Protein AF-A0A514C080-F1 (afdb_monomer)

Solvent-accessible surface area (backbone atoms only — not comparable to full-atom values): 10276 Å² total; per-residue (Å²): 138,86,84,84,80,82,79,80,79,79,77,76,81,75,76,72,81,75,70,61,66,81,62,73,51,70,66,60,50,52,49,52,47,43,71,82,36,77,80,53,40,82,72,47,79,47,79,43,80,44,97,88,65,29,36,34,37,36,36,32,28,36,42,77,90,40,82,41,55,33,30,36,39,45,40,79,42,73,46,47,73,86,81,86,71,58,94,91,57,82,72,76,91,65,81,72,66,77,46,80,60,40,78,37,77,46,84,41,29,59,75,60,70,71,62,65,50,67,97,63,87,48,66,67,59,54,51,52,28,14,48,24,40,41,51,26,39,70,77,30,73,85,68,71,73,58,93,97,53,83,81,70,51,64,78,79,75,80,85,84,126

Structure (mmCIF, N/CA/C/O backbone):
data_AF-A0A514C080-F1
#
_entry.id   AF-A0A514C080-F1
#
loop_
_atom_site.group_PDB
_atom_site.id
_atom_site.type_symbol
_atom_site.label_atom_id
_atom_site.label_alt_id
_atom_site.label_comp_id
_atom_site.label_asym_id
_atom_site.label_entity_id
_atom_site.label_seq_id
_atom_site.pdbx_PDB_ins_code
_atom_site.Cartn_x
_atom_site.Cartn_y
_atom_site.Cartn_z
_atom_site.occupancy
_atom_site.B_iso_or_equiv
_atom_site.auth_seq_id
_atom_site.auth_comp_id
_atom_site.auth_asym_id
_atom_site.auth_atom_id
_atom_site.pdbx_PDB_model_num
ATOM 1 N N . MET A 1 1 ? 67.319 -9.183 -31.904 1.00 40.91 1 MET A N 1
ATOM 2 C CA . MET A 1 1 ? 66.294 -8.411 -32.638 1.00 40.91 1 MET A CA 1
ATOM 3 C C . MET A 1 1 ? 64.943 -9.011 -32.259 1.00 40.91 1 MET A C 1
ATOM 5 O O . MET A 1 1 ? 64.601 -10.065 -32.772 1.00 40.91 1 MET A O 1
ATOM 9 N N . LEU A 1 2 ? 64.287 -8.468 -31.226 1.00 37.84 2 LEU A N 1
ATOM 10 C CA . LEU A 1 2 ? 63.051 -9.023 -30.654 1.00 37.84 2 LEU A CA 1
ATOM 11 C C . LEU A 1 2 ? 61.833 -8.463 -31.404 1.00 37.84 2 LEU A C 1
ATOM 13 O O . LEU A 1 2 ? 61.708 -7.250 -31.550 1.00 37.84 2 LEU A O 1
ATOM 17 N N . ILE A 1 3 ? 60.956 -9.354 -31.863 1.00 45.09 3 ILE A N 1
ATOM 18 C CA . ILE A 1 3 ? 59.683 -9.044 -32.520 1.00 45.09 3 ILE A CA 1
ATOM 19 C C . ILE A 1 3 ? 58.658 -8.732 -31.419 1.00 45.09 3 ILE A C 1
ATOM 21 O O . ILE A 1 3 ? 58.304 -9.621 -30.647 1.00 45.09 3 ILE A O 1
ATOM 25 N N . LEU A 1 4 ? 58.191 -7.482 -31.323 1.00 45.25 4 LEU A N 1
ATOM 26 C CA . LEU A 1 4 ? 57.047 -7.129 -30.477 1.00 45.25 4 LEU A CA 1
ATOM 27 C C . LEU A 1 4 ? 55.749 -7.519 -31.200 1.00 45.25 4 LEU A C 1
ATOM 29 O O . LEU A 1 4 ? 55.337 -6.851 -32.146 1.00 45.25 4 LEU A O 1
ATOM 33 N N . LEU A 1 5 ? 55.099 -8.591 -30.740 1.00 49.28 5 LEU A N 1
ATOM 34 C CA . LEU A 1 5 ? 53.696 -8.864 -31.052 1.00 49.28 5 LEU A CA 1
ATOM 35 C C . LEU A 1 5 ? 52.810 -7.994 -30.153 1.00 49.28 5 LEU A C 1
ATOM 37 O O . LEU A 1 5 ? 52.661 -8.262 -28.961 1.00 49.28 5 LEU A O 1
ATOM 41 N N . SER A 1 6 ? 52.195 -6.965 -30.728 1.00 52.22 6 SER A N 1
ATOM 42 C CA . SER A 1 6 ? 51.093 -6.239 -30.098 1.00 52.22 6 SER A CA 1
ATOM 43 C C . SER A 1 6 ? 49.811 -7.062 -30.230 1.00 52.22 6 SER A C 1
ATOM 45 O O . SER A 1 6 ? 49.163 -7.058 -31.275 1.00 52.22 6 SER A O 1
ATOM 47 N N . ALA A 1 7 ? 49.444 -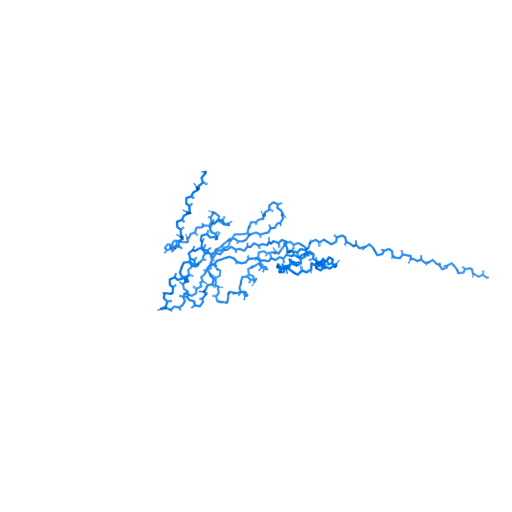7.787 -29.175 1.00 54.28 7 ALA A N 1
ATOM 48 C CA . ALA A 1 7 ? 48.125 -8.396 -29.068 1.00 54.28 7 ALA A CA 1
ATOM 49 C C . ALA A 1 7 ? 47.095 -7.298 -28.750 1.00 54.28 7 ALA A C 1
ATOM 51 O O . ALA A 1 7 ? 47.028 -6.809 -27.624 1.00 54.28 7 ALA A O 1
ATOM 52 N N . LEU A 1 8 ? 46.302 -6.893 -29.747 1.00 49.31 8 LEU A N 1
ATOM 53 C CA . LEU A 1 8 ? 45.073 -6.140 -29.507 1.00 49.31 8 LEU A CA 1
ATOM 54 C C . LEU A 1 8 ? 44.067 -7.070 -28.819 1.00 49.31 8 LEU A C 1
ATOM 56 O O . LEU A 1 8 ? 43.432 -7.903 -29.463 1.00 49.31 8 LEU A O 1
ATOM 60 N N . THR A 1 9 ? 43.899 -6.922 -27.510 1.00 52.75 9 THR A N 1
ATOM 61 C CA . THR A 1 9 ? 42.725 -7.445 -26.808 1.00 52.75 9 THR A CA 1
ATOM 62 C C . THR A 1 9 ? 41.511 -6.619 -27.214 1.00 52.75 9 THR A C 1
ATOM 64 O O . THR A 1 9 ? 41.296 -5.515 -26.714 1.00 52.75 9 THR A O 1
ATOM 67 N N . LEU A 1 10 ? 40.722 -7.158 -28.141 1.00 50.72 10 LEU A N 1
ATOM 68 C CA . LEU A 1 10 ? 39.380 -6.678 -28.436 1.00 50.72 10 LEU A CA 1
ATOM 69 C C . LEU A 1 10 ? 38.493 -7.039 -27.233 1.00 50.72 10 LEU A C 1
ATOM 71 O O . LEU A 1 10 ? 38.010 -8.163 -27.116 1.00 50.72 10 LEU A O 1
ATOM 75 N N . ALA A 1 11 ? 38.332 -6.109 -26.292 1.00 52.81 11 ALA A N 1
ATOM 76 C CA . ALA A 1 11 ? 37.330 -6.240 -25.245 1.00 52.81 11 ALA A CA 1
ATOM 77 C C . ALA A 1 11 ? 35.953 -6.084 -25.901 1.00 52.81 11 ALA A C 1
ATOM 79 O O . ALA A 1 11 ? 35.493 -4.973 -26.163 1.00 52.81 11 ALA A O 1
ATOM 80 N N . ALA A 1 12 ? 35.314 -7.207 -26.223 1.00 50.31 12 ALA A N 1
ATOM 81 C CA . ALA A 1 12 ? 33.900 -7.218 -26.542 1.00 50.31 12 ALA A CA 1
ATOM 82 C C . ALA A 1 12 ? 33.146 -6.752 -25.290 1.00 50.31 12 ALA A C 1
ATOM 84 O O . ALA A 1 12 ? 33.063 -7.477 -24.299 1.00 50.31 12 ALA A O 1
ATOM 85 N N . ALA A 1 13 ? 32.632 -5.523 -25.321 1.00 48.50 13 ALA A N 1
ATOM 86 C CA . ALA A 1 13 ? 31.627 -5.074 -24.375 1.00 48.50 13 ALA A CA 1
ATOM 87 C C . ALA A 1 13 ? 30.368 -5.917 -24.617 1.00 48.50 13 ALA A C 1
ATOM 89 O O . ALA A 1 13 ? 29.547 -5.604 -25.478 1.00 48.50 13 ALA A O 1
ATOM 90 N N . LEU A 1 14 ? 30.256 -7.029 -23.892 1.00 49.41 14 LEU A N 1
ATOM 91 C CA . LEU A 1 14 ? 28.985 -7.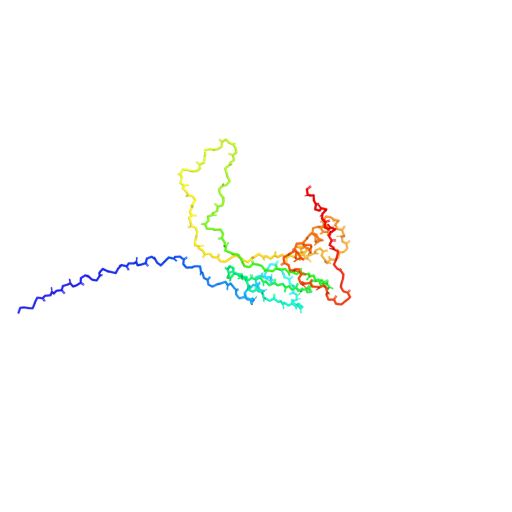704 -23.686 1.00 49.41 14 LEU A CA 1
ATOM 92 C C . LEU A 1 14 ? 28.068 -6.668 -23.034 1.00 49.41 14 LEU A C 1
ATOM 94 O O . LEU A 1 14 ? 28.244 -6.302 -21.875 1.00 49.41 14 LEU A O 1
ATOM 98 N N . THR A 1 15 ? 27.144 -6.127 -23.820 1.00 47.69 15 THR A N 1
ATOM 99 C CA . THR A 1 15 ? 25.985 -5.409 -23.303 1.00 47.69 15 THR A CA 1
ATOM 100 C C . THR A 1 15 ? 25.186 -6.457 -22.543 1.00 47.69 15 THR A C 1
ATOM 102 O O . THR A 1 15 ? 24.523 -7.296 -23.149 1.00 47.69 15 THR A O 1
ATOM 105 N N . ASP A 1 16 ? 25.372 -6.489 -21.225 1.00 49.12 16 ASP A N 1
ATOM 106 C CA . ASP A 1 16 ? 24.637 -7.363 -20.315 1.00 49.12 16 ASP A CA 1
ATOM 107 C C . ASP A 1 16 ? 23.138 -7.187 -20.617 1.00 49.12 16 ASP A C 1
ATOM 109 O O . ASP A 1 16 ? 22.690 -6.034 -20.688 1.00 49.12 16 ASP A O 1
ATOM 113 N N . PRO A 1 17 ? 22.369 -8.254 -20.913 1.00 55.19 17 PRO A N 1
ATOM 114 C CA . PRO A 1 17 ? 20.952 -8.142 -21.229 1.00 55.19 17 PRO A CA 1
ATOM 115 C C . PRO A 1 17 ? 20.184 -7.636 -20.008 1.00 55.19 17 PRO A C 1
ATOM 117 O O . PRO A 1 17 ? 19.659 -8.434 -19.246 1.00 55.19 17 PRO A O 1
ATOM 120 N N . GLU A 1 18 ? 20.152 -6.312 -19.839 1.00 67.81 18 GLU A N 1
ATOM 121 C CA . GLU A 1 18 ? 19.322 -5.493 -18.950 1.00 67.81 18 GLU A CA 1
ATOM 122 C C . GLU A 1 18 ? 18.588 -6.311 -17.872 1.00 67.81 18 GLU A C 1
ATOM 124 O O . GLU A 1 18 ? 17.368 -6.518 -17.912 1.00 67.81 18 GLU A O 1
ATOM 129 N N . VAL A 1 19 ? 19.370 -6.870 -16.944 1.00 75.38 19 VAL A N 1
ATOM 130 C CA . VAL A 1 19 ? 18.869 -7.768 -15.907 1.00 75.38 19 VAL A CA 1
ATOM 131 C C . VAL A 1 19 ? 18.060 -6.921 -14.934 1.00 75.38 19 VAL A C 1
ATOM 133 O O . VAL A 1 19 ? 18.572 -5.954 -14.372 1.00 75.38 19 VAL A O 1
ATOM 136 N N . LEU A 1 20 ? 16.783 -7.262 -14.742 1.00 79.06 20 LEU A N 1
ATOM 137 C CA . LEU A 1 20 ? 15.974 -6.615 -13.711 1.00 79.06 20 LEU A CA 1
ATOM 138 C C . LEU A 1 20 ? 16.644 -6.904 -12.360 1.00 79.06 20 LEU A C 1
ATOM 140 O O . LEU A 1 20 ? 16.892 -8.080 -12.072 1.00 79.06 20 LEU A O 1
ATOM 144 N N . PRO A 1 21 ? 16.947 -5.880 -11.539 1.00 82.62 21 PRO A N 1
ATOM 145 C CA . PRO A 1 21 ? 17.480 -6.109 -10.203 1.00 82.62 21 PRO A CA 1
ATOM 146 C C . PRO A 1 21 ? 16.554 -7.034 -9.399 1.00 82.62 21 PRO A C 1
ATOM 148 O O . PRO A 1 21 ? 15.381 -7.199 -9.750 1.00 82.62 21 PRO A O 1
ATOM 151 N N . PRO A 1 22 ? 17.034 -7.646 -8.306 1.00 87.19 22 PRO A N 1
ATOM 152 C CA . PRO A 1 22 ? 16.148 -8.390 -7.423 1.00 87.19 22 PRO A CA 1
ATOM 153 C C . PRO A 1 22 ? 14.978 -7.497 -6.957 1.00 87.19 22 PRO A C 1
ATOM 155 O O . PRO A 1 22 ? 15.173 -6.297 -6.751 1.00 87.19 22 PRO A O 1
ATOM 158 N N . PRO A 1 23 ? 13.762 -8.055 -6.805 1.00 87.69 23 PRO A N 1
ATOM 159 C CA . PRO A 1 23 ? 12.638 -7.318 -6.243 1.00 87.69 23 PRO A CA 1
ATOM 160 C C . PRO A 1 23 ? 12.975 -6.780 -4.856 1.00 87.69 23 PRO A C 1
ATOM 162 O O . PRO A 1 23 ? 13.650 -7.491 -4.100 1.00 87.69 23 PRO A O 1
ATOM 165 N N . PRO A 1 24 ? 12.463 -5.588 -4.498 1.00 91.69 24 PRO A N 1
ATOM 166 C CA . PRO A 1 24 ? 12.72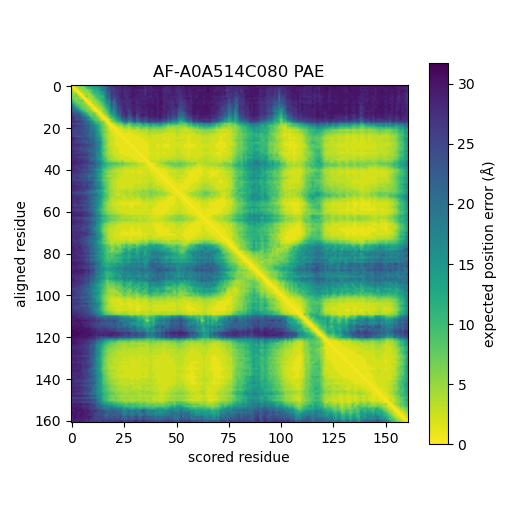2 -4.994 -3.200 1.00 91.69 24 PRO A CA 1
ATOM 167 C C . PRO A 1 24 ? 12.301 -5.951 -2.082 1.00 91.69 24 PRO A C 1
ATOM 169 O O . PRO A 1 24 ? 11.317 -6.702 -2.179 1.00 91.69 24 PRO A O 1
ATOM 172 N N . SER A 1 25 ? 13.101 -5.941 -1.026 1.00 93.31 25 SER A N 1
ATOM 173 C CA . SER A 1 25 ? 12.824 -6.612 0.234 1.00 93.31 25 SER A CA 1
ATOM 174 C C . SER A 1 25 ? 11.602 -6.000 0.922 1.00 93.31 25 SER A C 1
ATOM 176 O O . SER A 1 25 ? 11.209 -4.866 0.652 1.00 93.31 25 SER A O 1
ATOM 178 N N . GLU A 1 26 ? 11.008 -6.743 1.858 1.00 94.62 26 GLU A N 1
ATOM 179 C CA . GLU A 1 26 ? 9.933 -6.210 2.702 1.00 94.62 26 GLU A CA 1
ATOM 180 C C . GLU A 1 26 ? 10.371 -4.925 3.420 1.00 94.62 26 GLU A C 1
ATOM 182 O O . GLU A 1 26 ? 9.610 -3.962 3.464 1.00 94.62 26 GLU A O 1
ATOM 187 N N . THR A 1 27 ? 11.608 -4.873 3.924 1.00 95.50 27 THR A N 1
ATOM 188 C CA . THR A 1 27 ? 12.156 -3.695 4.606 1.00 95.50 27 THR A CA 1
ATOM 189 C C . THR A 1 27 ? 12.172 -2.463 3.702 1.00 95.50 27 THR A C 1
ATOM 191 O O . THR A 1 27 ? 11.631 -1.434 4.099 1.00 95.50 27 THR A O 1
ATOM 194 N N . GLU A 1 28 ? 12.695 -2.575 2.477 1.00 94.69 28 GLU A N 1
ATOM 195 C CA . GLU A 1 28 ? 12.729 -1.469 1.501 1.00 94.69 28 GLU A CA 1
ATOM 196 C C . GLU A 1 28 ? 11.314 -1.019 1.097 1.00 94.69 28 GLU A C 1
ATOM 198 O O . GLU A 1 28 ? 11.029 0.173 0.943 1.00 94.69 28 GLU A O 1
ATOM 203 N N . MET A 1 29 ? 10.381 -1.967 0.967 1.00 96.00 29 MET A N 1
ATOM 204 C CA . MET A 1 29 ? 8.980 -1.645 0.694 1.00 96.00 29 MET A CA 1
ATOM 205 C C . MET A 1 29 ? 8.340 -0.888 1.867 1.00 96.00 29 MET A C 1
ATOM 207 O O . MET A 1 29 ? 7.642 0.103 1.653 1.00 96.00 29 MET A O 1
ATOM 211 N N . LEU A 1 30 ? 8.591 -1.304 3.111 1.00 94.94 30 LEU A N 1
ATOM 212 C CA . LEU A 1 30 ? 8.075 -0.626 4.305 1.00 94.94 30 LEU A CA 1
ATOM 213 C C . LEU A 1 30 ? 8.723 0.746 4.533 1.00 94.94 30 LEU A C 1
ATOM 215 O O . LEU A 1 30 ? 8.079 1.636 5.085 1.00 94.94 30 LEU A O 1
ATOM 219 N N . GLU A 1 31 ? 9.971 0.947 4.117 1.00 93.25 31 GLU A N 1
ATOM 220 C CA . GLU A 1 31 ? 10.597 2.274 4.070 1.00 93.25 31 GLU A CA 1
ATOM 221 C C . GLU A 1 31 ? 9.906 3.179 3.051 1.00 93.25 31 GLU A C 1
ATOM 223 O O . GLU A 1 31 ? 9.589 4.323 3.379 1.00 93.25 31 GLU A O 1
ATOM 228 N N . THR A 1 32 ? 9.581 2.648 1.866 1.00 92.06 32 THR A N 1
ATOM 229 C CA . THR A 1 32 ? 8.795 3.382 0.861 1.00 92.06 32 THR A CA 1
ATOM 230 C C . THR A 1 32 ? 7.453 3.802 1.434 1.00 92.06 32 THR A C 1
ATOM 232 O O . THR A 1 32 ? 7.106 4.976 1.324 1.00 92.06 32 THR A O 1
ATOM 235 N N . LEU A 1 33 ? 6.752 2.872 2.108 1.00 91.56 33 LEU A N 1
ATOM 236 C CA . LEU A 1 33 ? 5.536 3.180 2.850 1.00 91.56 33 LEU A CA 1
ATOM 237 C C . LEU A 1 33 ? 5.819 4.364 3.763 1.00 91.56 33 LEU A C 1
ATOM 239 O O . LEU A 1 33 ? 5.380 5.440 3.409 1.00 91.56 33 LEU A O 1
ATOM 243 N N . ARG A 1 34 ? 6.632 4.224 4.820 1.00 89.81 34 ARG A N 1
ATOM 244 C CA . ARG A 1 34 ? 6.926 5.299 5.795 1.00 89.81 34 ARG A CA 1
ATOM 245 C C . ARG A 1 34 ? 7.274 6.652 5.159 1.00 89.81 34 ARG A C 1
ATOM 247 O O . ARG A 1 34 ? 6.899 7.678 5.710 1.00 89.81 34 ARG A O 1
ATOM 254 N N . SER A 1 35 ? 7.959 6.663 4.015 1.00 88.31 35 SER A N 1
ATOM 255 C CA . SER A 1 35 ? 8.323 7.898 3.309 1.00 88.31 35 SER A CA 1
ATOM 256 C C . SER A 1 35 ? 7.135 8.629 2.669 1.00 88.31 35 SER A C 1
ATOM 258 O O . SER A 1 35 ? 7.061 9.852 2.735 1.00 88.31 35 SER A O 1
ATOM 260 N N . GLU A 1 36 ? 6.172 7.906 2.091 1.00 86.69 36 GLU A N 1
ATOM 261 C CA . GLU A 1 36 ? 4.956 8.505 1.517 1.00 86.69 36 GLU A CA 1
ATOM 262 C C . GLU A 1 36 ? 3.958 8.931 2.604 1.00 86.69 36 GLU A C 1
ATOM 264 O O . GLU A 1 36 ? 2.982 9.645 2.358 1.00 86.69 36 GLU A O 1
ATOM 269 N N . ARG A 1 37 ? 4.182 8.416 3.807 1.00 83.19 37 ARG A N 1
ATOM 270 C CA . ARG A 1 37 ? 3.185 8.147 4.822 1.00 83.19 37 ARG A CA 1
ATOM 271 C C . ARG A 1 37 ? 3.766 8.472 6.196 1.00 83.19 37 ARG A C 1
ATOM 273 O O . ARG A 1 37 ? 4.012 7.597 7.032 1.00 83.19 37 ARG A O 1
ATOM 280 N N . ASP A 1 38 ? 4.006 9.759 6.400 1.00 80.25 38 ASP A N 1
ATOM 281 C CA . ASP A 1 38 ? 4.616 10.244 7.632 1.00 80.25 38 ASP A CA 1
ATOM 282 C C . ASP A 1 38 ? 3.730 9.939 8.855 1.00 80.25 38 ASP A C 1
ATOM 284 O O . ASP A 1 38 ? 2.501 10.021 8.800 1.00 80.25 38 ASP A O 1
ATOM 288 N N . GLY A 1 39 ? 4.358 9.530 9.956 1.00 79.25 39 GLY A N 1
ATOM 289 C CA . GLY A 1 39 ? 3.671 9.166 11.199 1.00 79.25 39 GLY A CA 1
ATOM 290 C C . GLY A 1 39 ? 2.989 7.790 11.232 1.00 79.25 39 GLY A C 1
ATOM 291 O O . GLY A 1 39 ? 2.395 7.452 12.257 1.00 79.25 39 GLY A O 1
ATOM 292 N N . ALA A 1 40 ? 3.079 6.964 10.180 1.00 85.62 40 ALA A N 1
ATOM 293 C CA . ALA A 1 40 ? 2.568 5.594 10.249 1.00 85.62 40 ALA A CA 1
ATOM 294 C C . ALA A 1 40 ? 3.403 4.690 11.152 1.00 85.62 40 ALA A C 1
ATOM 296 O O . ALA A 1 40 ? 4.602 4.481 10.941 1.00 85.62 40 ALA A O 1
ATOM 297 N N . ARG A 1 41 ? 2.724 4.034 12.091 1.00 91.75 41 ARG A N 1
ATOM 298 C CA . ARG A 1 41 ? 3.297 2.973 12.912 1.00 91.75 41 ARG A CA 1
ATOM 299 C C . ARG A 1 41 ? 2.782 1.625 12.431 1.00 91.75 41 ARG A C 1
ATOM 301 O O . ARG A 1 41 ? 1.611 1.308 12.590 1.00 91.75 41 ARG A O 1
ATOM 308 N N . ILE A 1 42 ? 3.663 0.811 11.860 1.00 94.38 42 ILE A N 1
ATOM 309 C CA . ILE A 1 42 ? 3.303 -0.540 11.412 1.00 94.38 42 ILE A CA 1
ATOM 310 C C . ILE A 1 42 ? 2.851 -1.380 12.614 1.00 94.38 42 ILE A C 1
ATOM 312 O O . ILE A 1 42 ? 3.548 -1.442 13.627 1.00 94.38 42 ILE A O 1
ATOM 316 N N . VAL A 1 43 ? 1.679 -2.005 12.495 1.00 95.38 43 VAL A N 1
ATOM 317 C CA . VAL A 1 43 ? 1.077 -2.871 13.519 1.00 95.38 43 VAL A CA 1
ATOM 318 C C . VAL A 1 43 ? 1.269 -4.339 13.150 1.00 95.38 43 VAL A C 1
ATOM 320 O O . VAL A 1 43 ? 1.672 -5.133 13.996 1.00 95.38 43 VAL A O 1
ATOM 323 N N . SER A 1 44 ? 1.026 -4.700 11.889 1.00 96.44 44 SER A N 1
ATOM 324 C CA . SER A 1 44 ? 1.212 -6.062 11.385 1.00 96.44 44 SER A CA 1
ATOM 325 C C . SER A 1 44 ? 1.630 -6.055 9.919 1.00 96.44 44 SER A C 1
ATOM 327 O O . SER A 1 44 ? 1.162 -5.210 9.153 1.00 96.44 44 SER A O 1
ATOM 329 N N . THR A 1 45 ? 2.464 -7.015 9.518 1.00 97.19 45 THR A N 1
ATOM 330 C CA . THR A 1 45 ? 2.853 -7.242 8.119 1.00 97.19 45 THR A CA 1
ATOM 331 C C . THR A 1 45 ? 2.904 -8.722 7.781 1.00 97.19 45 THR A C 1
ATOM 333 O O . THR A 1 45 ? 3.182 -9.567 8.628 1.00 97.19 45 THR A O 1
ATOM 336 N N . GLU A 1 46 ? 2.651 -9.017 6.513 1.00 96.88 46 GLU A N 1
ATOM 337 C CA . GLU A 1 46 ? 2.896 -10.306 5.889 1.00 96.88 46 GLU A CA 1
ATOM 338 C C . GLU A 1 46 ? 3.411 -10.066 4.466 1.00 96.88 46 GLU A C 1
ATOM 340 O O . GLU A 1 46 ? 2.715 -9.482 3.627 1.00 96.88 46 GLU A O 1
ATOM 345 N N . ALA A 1 47 ? 4.639 -10.509 4.192 1.00 96.31 47 ALA A N 1
ATOM 346 C CA . ALA A 1 47 ? 5.215 -10.491 2.856 1.00 96.31 47 ALA A CA 1
ATOM 347 C C . ALA A 1 47 ? 4.899 -11.790 2.104 1.00 96.31 47 ALA A C 1
ATOM 349 O O . ALA A 1 47 ? 5.119 -12.898 2.588 1.00 96.31 47 ALA A O 1
ATOM 350 N N . ILE A 1 48 ? 4.428 -11.642 0.871 1.00 94.62 48 ILE A N 1
ATOM 351 C CA . ILE A 1 48 ? 4.025 -12.723 -0.019 1.00 94.62 48 ILE A CA 1
ATOM 352 C C . ILE A 1 48 ? 4.827 -12.583 -1.311 1.00 94.62 48 ILE A C 1
ATOM 354 O O . ILE A 1 48 ? 4.763 -11.554 -1.990 1.00 94.62 48 ILE A O 1
ATOM 358 N N . ARG A 1 49 ? 5.567 -13.632 -1.676 1.00 91.19 49 ARG A N 1
ATOM 359 C CA . ARG A 1 49 ? 6.220 -13.726 -2.987 1.00 91.19 49 ARG A CA 1
ATOM 360 C C . ARG A 1 49 ? 5.220 -14.217 -4.025 1.00 91.19 49 ARG A C 1
ATOM 362 O O . ARG A 1 49 ? 4.533 -15.213 -3.812 1.00 91.19 49 ARG A O 1
ATOM 369 N N . LEU A 1 50 ? 5.132 -13.500 -5.137 1.00 89.12 50 LEU A N 1
ATOM 370 C CA . LEU A 1 50 ? 4.228 -13.808 -6.235 1.00 89.12 50 LEU A CA 1
ATOM 371 C C . LEU A 1 50 ? 4.929 -14.676 -7.298 1.00 89.12 50 LEU A C 1
ATOM 373 O O . LEU A 1 50 ? 6.156 -14.639 -7.409 1.00 89.12 50 LEU A O 1
ATOM 377 N N . PRO A 1 51 ? 4.180 -15.444 -8.116 1.00 86.56 51 PRO A N 1
ATOM 378 C CA . PRO A 1 51 ? 4.764 -16.327 -9.134 1.00 86.56 51 PRO A CA 1
ATOM 379 C C . PRO A 1 51 ? 5.630 -15.619 -10.185 1.00 86.56 51 PRO A C 1
ATOM 381 O O . PRO A 1 51 ? 6.524 -16.229 -10.759 1.00 86.56 51 PRO A O 1
ATOM 384 N N . ASN A 1 52 ? 5.388 -14.328 -10.427 1.00 81.44 52 ASN A N 1
ATOM 385 C CA . ASN A 1 52 ? 6.187 -13.488 -11.326 1.00 81.44 52 ASN A CA 1
ATOM 386 C C . ASN A 1 52 ? 7.498 -12.984 -10.683 1.00 81.44 52 ASN A C 1
ATOM 388 O O . ASN A 1 52 ? 8.161 -12.113 -11.240 1.00 81.44 52 ASN A O 1
ATOM 392 N N . GLY A 1 53 ? 7.847 -13.486 -9.496 1.00 82.62 53 GLY A N 1
ATOM 393 C CA . GLY A 1 53 ? 9.018 -13.081 -8.727 1.00 82.62 53 GLY A CA 1
ATOM 394 C C . GLY A 1 53 ? 8.816 -11.817 -7.894 1.00 82.62 53 GLY A C 1
ATOM 395 O O . GLY A 1 53 ? 9.666 -11.519 -7.058 1.00 82.62 53 GLY A O 1
ATOM 396 N N . SER A 1 54 ? 7.712 -11.085 -8.062 1.00 86.50 54 SER A N 1
ATOM 397 C CA . SER A 1 54 ? 7.498 -9.844 -7.326 1.00 86.50 54 SER A CA 1
ATOM 398 C C . SER A 1 54 ? 7.086 -10.072 -5.867 1.00 86.50 54 SER A C 1
ATOM 400 O O . SER A 1 54 ? 6.778 -11.190 -5.443 1.00 86.50 54 SER A O 1
ATOM 402 N N . THR A 1 55 ? 7.124 -9.004 -5.072 1.00 92.06 55 THR A N 1
ATOM 403 C CA . THR A 1 55 ? 6.756 -9.031 -3.652 1.00 92.06 55 THR A CA 1
ATOM 404 C C . THR A 1 55 ? 5.492 -8.215 -3.435 1.00 92.06 55 THR A C 1
ATOM 406 O O . THR A 1 55 ? 5.373 -7.090 -3.920 1.00 92.06 55 THR A O 1
ATOM 409 N N . LYS A 1 56 ? 4.567 -8.767 -2.656 1.00 95.75 56 LYS A N 1
ATOM 410 C CA . LYS A 1 56 ? 3.426 -8.055 -2.090 1.00 95.75 56 LYS A CA 1
ATOM 411 C C . LYS A 1 56 ? 3.562 -8.047 -0.572 1.00 95.75 56 LYS A C 1
ATOM 413 O O . LYS A 1 56 ? 3.843 -9.091 -0.001 1.00 95.75 56 LYS A O 1
ATOM 418 N N . VAL A 1 57 ? 3.329 -6.916 0.082 1.00 97.81 57 VAL A N 1
ATOM 419 C CA . VAL A 1 57 ? 3.260 -6.828 1.549 1.00 97.81 57 VAL A CA 1
ATOM 420 C C . VAL A 1 57 ? 1.855 -6.397 1.929 1.00 97.81 57 VAL A C 1
ATOM 422 O O . VAL A 1 57 ? 1.382 -5.363 1.470 1.00 97.81 57 VAL A O 1
ATOM 425 N N . CYS A 1 58 ? 1.179 -7.194 2.743 1.00 97.94 58 CYS A N 1
ATOM 426 C CA . CYS A 1 58 ? -0.143 -6.894 3.280 1.00 97.94 58 CYS A CA 1
ATOM 427 C C . CYS A 1 58 ? -0.003 -6.562 4.762 1.00 97.94 58 CYS A C 1
ATOM 429 O O . CYS A 1 58 ? 0.769 -7.216 5.459 1.00 97.94 58 CYS A O 1
ATOM 431 N N . GLY A 1 59 ? -0.738 -5.577 5.271 1.00 97.19 59 GLY A N 1
ATOM 432 C CA . GLY A 1 59 ? -0.575 -5.222 6.673 1.00 97.19 59 GLY A CA 1
ATOM 433 C C . GLY A 1 59 ? -1.570 -4.216 7.208 1.00 97.19 59 GLY A C 1
ATOM 434 O O . GLY A 1 59 ? -2.501 -3.791 6.524 1.00 97.19 59 GLY A O 1
ATOM 435 N N . THR A 1 60 ? -1.351 -3.850 8.464 1.00 96.50 60 THR A N 1
ATOM 436 C CA . THR A 1 60 ? -2.062 -2.761 9.128 1.00 96.50 60 THR A CA 1
ATOM 437 C C . THR A 1 60 ? -1.069 -1.783 9.732 1.00 96.50 60 THR A C 1
ATOM 439 O O . THR A 1 60 ? 0.010 -2.169 10.194 1.00 96.50 60 THR A O 1
ATOM 442 N N . ALA A 1 61 ? -1.423 -0.505 9.712 1.00 94.25 61 ALA A N 1
ATOM 443 C CA . ALA A 1 61 ? -0.657 0.557 10.339 1.00 94.25 61 ALA A CA 1
ATOM 444 C C . ALA A 1 61 ? -1.587 1.421 11.188 1.00 94.25 61 ALA A C 1
ATOM 446 O O . ALA A 1 61 ? -2.717 1.702 10.797 1.00 94.25 61 ALA A O 1
ATOM 447 N N . GLU A 1 62 ? -1.103 1.840 12.350 1.00 90.38 62 GLU A N 1
ATOM 448 C CA . GLU A 1 62 ? -1.732 2.893 13.127 1.00 90.38 62 GLU A CA 1
ATOM 449 C C . GLU A 1 62 ? -1.310 4.247 12.561 1.00 90.38 62 GLU A C 1
ATOM 451 O O . GLU A 1 62 ? -0.119 4.531 12.407 1.00 90.38 62 GLU A O 1
ATOM 456 N N . ILE A 1 63 ? -2.300 5.074 12.252 1.00 81.00 63 ILE A N 1
ATOM 457 C CA . ILE A 1 63 ? -2.142 6.412 11.702 1.00 81.00 63 ILE A CA 1
ATOM 458 C C . ILE A 1 63 ? -3.160 7.290 12.414 1.00 81.00 63 ILE A C 1
ATOM 460 O O . ILE A 1 63 ? -4.351 6.985 12.411 1.00 81.00 63 ILE A O 1
ATOM 464 N N . ALA A 1 64 ? -2.700 8.370 13.050 1.00 77.75 64 ALA A N 1
ATOM 465 C CA . ALA A 1 64 ? -3.583 9.299 13.759 1.00 77.75 64 ALA A CA 1
ATOM 466 C C . ALA A 1 64 ? -4.517 8.624 14.794 1.00 77.75 64 ALA A C 1
ATOM 468 O O . ALA A 1 64 ? -5.651 9.056 14.993 1.00 77.75 64 ALA A O 1
ATOM 469 N N . GLY A 1 65 ? -4.045 7.555 15.446 1.00 83.06 65 GLY A N 1
ATOM 470 C CA . GLY A 1 65 ? -4.821 6.787 16.427 1.00 83.06 65 GLY A CA 1
ATOM 471 C C . GLY A 1 65 ? -5.840 5.810 15.825 1.00 83.06 65 GLY A C 1
ATOM 472 O O . GLY A 1 65 ? -6.600 5.198 16.572 1.00 83.06 65 GLY A O 1
ATOM 473 N N . GLN A 1 66 ? -5.875 5.647 14.499 1.00 86.81 66 GLN A N 1
ATOM 474 C CA . GLN A 1 66 ? -6.721 4.671 13.811 1.00 86.81 66 GLN A CA 1
ATOM 475 C C . GLN A 1 66 ? -5.874 3.585 13.156 1.00 86.81 66 GLN A C 1
ATOM 477 O O . GLN A 1 66 ? -4.825 3.867 12.582 1.00 86.81 66 GLN A O 1
ATOM 482 N N . ILE A 1 67 ? -6.334 2.337 13.225 1.00 92.19 67 ILE A N 1
ATOM 483 C CA . ILE A 1 67 ? -5.677 1.207 12.564 1.00 92.19 67 ILE A CA 1
ATOM 484 C C . ILE A 1 67 ? -6.282 1.023 11.174 1.00 92.19 67 ILE A C 1
ATOM 486 O O . ILE A 1 67 ? -7.438 0.617 11.035 1.00 92.19 67 ILE A O 1
ATOM 490 N N . GLU A 1 68 ? -5.471 1.257 10.150 1.00 92.88 68 GLU A N 1
ATOM 491 C CA . GLU A 1 68 ? -5.873 1.181 8.749 1.00 92.88 68 GLU A CA 1
ATOM 492 C C . GLU A 1 68 ? -5.127 0.073 7.997 1.00 92.88 68 GLU A C 1
ATOM 494 O O . GLU A 1 68 ? -3.963 -0.220 8.302 1.00 92.88 68 GLU A O 1
ATOM 499 N N . PRO A 1 69 ? -5.771 -0.562 7.002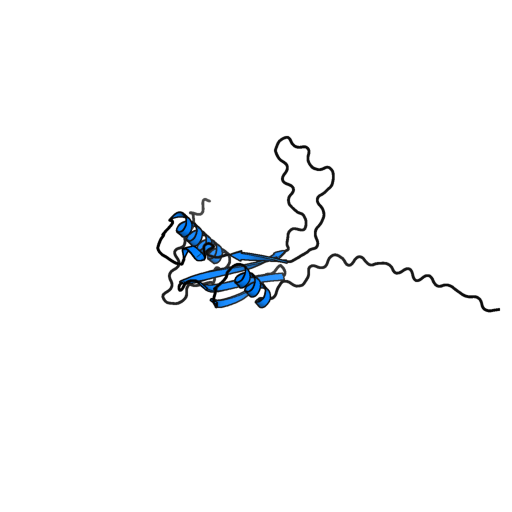 1.00 95.81 69 PRO A N 1
ATOM 500 C CA . PRO A 1 69 ? -5.128 -1.567 6.182 1.00 95.81 69 PRO A CA 1
ATOM 501 C C . PRO A 1 69 ? -4.248 -0.907 5.121 1.00 95.81 69 PRO A C 1
ATOM 503 O O . PRO A 1 69 ? -4.597 0.131 4.552 1.00 95.81 69 PRO A O 1
ATOM 506 N N . PHE A 1 70 ? -3.148 -1.567 4.778 1.00 95.75 70 PHE A N 1
ATOM 507 C CA . PHE A 1 70 ? -2.341 -1.207 3.621 1.00 95.75 70 PHE A CA 1
ATOM 508 C C . PHE A 1 70 ? -1.950 -2.439 2.802 1.00 95.75 70 PHE A C 1
ATOM 510 O O . PHE A 1 70 ? -1.909 -3.570 3.298 1.00 95.75 70 PHE A O 1
ATOM 517 N N . ALA A 1 71 ? -1.635 -2.197 1.534 1.00 96.94 71 ALA A N 1
ATOM 518 C CA . ALA A 1 71 ? -0.951 -3.148 0.676 1.00 96.94 71 ALA A CA 1
ATOM 519 C C . ALA A 1 71 ? 0.184 -2.446 -0.064 1.00 96.94 71 ALA A C 1
ATOM 521 O O . ALA A 1 71 ? 0.022 -1.331 -0.554 1.00 96.94 71 ALA A O 1
ATOM 522 N N . LEU A 1 72 ? 1.321 -3.116 -0.174 1.00 96.88 72 LEU A N 1
ATOM 523 C CA . LEU A 1 72 ? 2.454 -2.693 -0.981 1.00 96.88 72 LEU A CA 1
ATOM 524 C C . LEU A 1 72 ? 2.651 -3.725 -2.078 1.00 96.88 72 LEU A C 1
ATOM 526 O O . LEU A 1 72 ? 2.633 -4.924 -1.799 1.00 96.88 72 LEU A O 1
ATOM 530 N N . LEU A 1 73 ? 2.856 -3.279 -3.310 1.00 94.56 73 LEU A N 1
ATOM 531 C CA . LEU A 1 73 ? 3.110 -4.171 -4.434 1.00 94.56 73 LEU A CA 1
ATOM 532 C C . LEU A 1 73 ? 4.335 -3.693 -5.199 1.00 94.56 73 LEU A C 1
ATOM 534 O O . LEU A 1 73 ? 4.345 -2.580 -5.721 1.00 94.56 73 LEU A O 1
ATOM 538 N N . ALA A 1 74 ? 5.356 -4.542 -5.257 1.00 93.31 74 ALA A N 1
ATOM 539 C CA . ALA A 1 74 ? 6.477 -4.349 -6.152 1.00 93.31 74 ALA A CA 1
ATOM 540 C C . ALA A 1 74 ? 6.054 -4.808 -7.548 1.00 93.31 74 ALA A C 1
ATOM 542 O O . ALA A 1 74 ? 5.682 -5.966 -7.750 1.00 93.31 74 ALA A O 1
ATOM 543 N N . GLU A 1 75 ? 6.108 -3.902 -8.509 1.00 88.25 75 GLU A N 1
ATOM 544 C CA . GLU A 1 75 ? 5.840 -4.177 -9.914 1.00 88.25 75 GLU A CA 1
ATOM 545 C C . GLU A 1 75 ? 7.046 -3.762 -10.743 1.00 88.25 75 GLU A C 1
ATOM 547 O O . GLU A 1 75 ? 7.779 -2.837 -10.384 1.00 88.25 75 GLU A O 1
ATOM 552 N N . GLU A 1 76 ? 7.261 -4.448 -11.859 1.00 84.69 76 GLU A N 1
ATOM 553 C CA . GLU A 1 76 ? 8.219 -3.966 -12.840 1.00 84.69 76 GLU A CA 1
ATOM 554 C C . GLU A 1 76 ? 7.716 -2.630 -13.401 1.00 84.69 76 GLU A C 1
ATOM 556 O O . GLU A 1 76 ? 6.589 -2.522 -13.890 1.00 84.69 76 GLU A O 1
ATOM 561 N N . GLY A 1 77 ? 8.551 -1.600 -13.296 1.00 76.75 77 GLY A N 1
ATOM 562 C CA . GLY A 1 77 ? 8.259 -0.281 -13.826 1.00 76.75 77 GLY A CA 1
ATOM 563 C C . GLY A 1 77 ? 8.138 -0.299 -15.353 1.00 76.75 77 GLY A C 1
ATOM 564 O O . GLY A 1 77 ? 8.723 -1.151 -16.029 1.00 76.75 77 GLY A O 1
ATOM 565 N N . PRO A 1 78 ? 7.395 0.650 -15.941 1.00 73.12 78 PRO A N 1
ATOM 566 C CA . PRO A 1 78 ? 7.223 0.703 -17.383 1.00 73.12 78 PRO A CA 1
ATOM 567 C C . PRO A 1 78 ? 8.571 0.928 -18.081 1.00 73.12 78 PRO A C 1
ATOM 569 O O . PRO A 1 78 ? 9.301 1.870 -17.767 1.00 73.12 78 PRO A O 1
ATOM 572 N N . ARG A 1 79 ? 8.873 0.096 -19.086 1.00 71.12 79 ARG A N 1
ATOM 573 C CA . ARG A 1 79 ? 10.095 0.213 -19.907 1.00 71.12 79 ARG A CA 1
ATOM 574 C C . ARG A 1 79 ? 10.067 1.387 -20.887 1.00 71.12 79 ARG A C 1
ATOM 576 O O . ARG A 1 79 ? 11.077 1.696 -21.503 1.00 71.12 79 ARG A O 1
ATOM 583 N N . SER A 1 80 ? 8.928 2.056 -21.033 1.00 71.38 80 SER A N 1
ATOM 584 C CA . SER A 1 80 ? 8.769 3.266 -21.840 1.00 71.38 80 SER A CA 1
ATOM 585 C C . SER A 1 80 ? 7.726 4.171 -21.200 1.00 71.38 80 SER A C 1
ATOM 587 O O . SER A 1 80 ? 6.710 3.686 -20.699 1.00 71.38 80 SER A O 1
ATOM 589 N N . ARG A 1 81 ? 7.926 5.489 -21.253 1.00 70.62 81 ARG A N 1
ATOM 590 C CA . ARG A 1 81 ? 6.872 6.426 -20.843 1.00 70.62 81 ARG A CA 1
ATOM 591 C C . ARG A 1 81 ? 5.717 6.360 -21.850 1.00 70.62 81 ARG A C 1
ATOM 593 O O . ARG A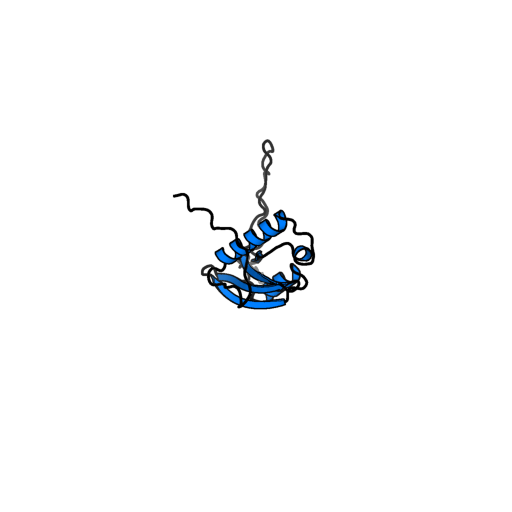 1 81 ? 5.995 6.379 -23.051 1.00 70.62 81 ARG A O 1
ATOM 600 N N . PRO A 1 82 ? 4.450 6.294 -21.401 1.00 68.69 82 PRO A N 1
ATOM 601 C CA . PRO A 1 82 ? 3.324 6.396 -22.315 1.00 68.69 82 PRO A CA 1
ATOM 602 C C . PRO A 1 82 ? 3.387 7.748 -23.028 1.00 68.69 82 PRO A C 1
ATOM 604 O O . PRO A 1 82 ? 3.500 8.796 -22.390 1.00 68.69 82 PRO A O 1
ATOM 607 N N . VAL A 1 83 ? 3.345 7.712 -24.357 1.00 71.94 83 VAL A N 1
ATOM 608 C CA . VAL A 1 83 ? 3.208 8.909 -25.183 1.00 71.94 83 VAL A CA 1
ATOM 609 C C . VAL A 1 83 ? 1.718 9.120 -25.391 1.00 71.94 83 VAL A C 1
ATOM 611 O O . VAL A 1 83 ? 1.066 8.337 -26.078 1.00 71.94 83 VAL A O 1
ATOM 614 N N . ILE A 1 84 ? 1.173 10.153 -24.755 1.00 75.62 84 ILE A N 1
ATOM 615 C CA . ILE A 1 84 ? -0.197 10.595 -25.004 1.00 75.62 84 ILE A CA 1
ATOM 616 C C . ILE A 1 84 ? -0.117 11.624 -26.127 1.00 75.62 84 ILE A C 1
ATOM 618 O O . ILE A 1 84 ? 0.490 12.677 -25.951 1.00 75.62 84 ILE A O 1
ATOM 622 N N . THR A 1 85 ? -0.692 11.302 -27.281 1.00 76.94 85 THR A N 1
ATOM 623 C CA . THR A 1 85 ? -0.825 12.233 -28.408 1.00 76.94 85 THR A CA 1
ATOM 624 C C . THR A 1 85 ? -2.244 12.784 -28.405 1.00 76.94 85 THR A C 1
ATOM 626 O O . THR A 1 85 ? -3.201 12.006 -28.342 1.00 76.94 85 THR A O 1
ATOM 629 N N . MET A 1 86 ? -2.398 14.109 -28.438 1.00 80.88 86 MET A N 1
ATOM 630 C CA . MET A 1 86 ? -3.728 14.71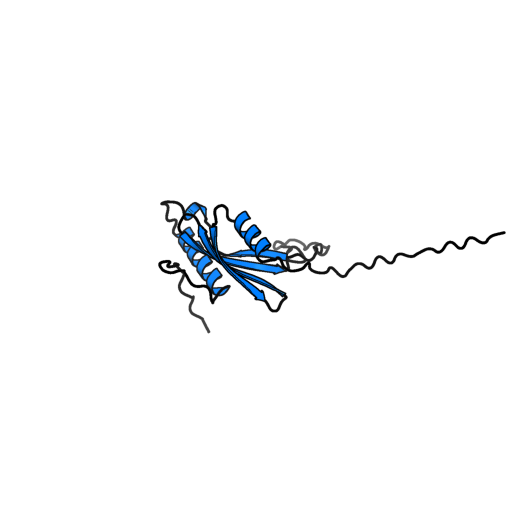5 -28.499 1.00 80.88 86 MET A CA 1
ATOM 631 C C . MET A 1 86 ? -4.351 14.479 -29.879 1.00 80.88 86 MET A C 1
ATOM 633 O O . MET A 1 86 ? -3.655 14.366 -30.890 1.00 80.88 86 MET A O 1
ATOM 637 N N . ALA A 1 87 ? -5.682 14.402 -29.939 1.00 80.44 87 ALA A N 1
ATOM 638 C CA . ALA A 1 87 ? -6.386 14.236 -31.206 1.00 80.44 87 ALA A CA 1
ATOM 639 C C . ALA A 1 87 ? -6.047 15.393 -32.167 1.00 80.44 87 ALA A C 1
ATOM 641 O O . ALA A 1 87 ? -6.273 16.557 -31.844 1.00 80.44 87 ALA A O 1
ATOM 642 N N . GLY A 1 88 ? -5.514 15.062 -33.347 1.00 79.38 88 GLY A N 1
ATOM 643 C CA . GLY A 1 88 ? -5.086 16.034 -34.360 1.00 79.38 88 GLY A CA 1
ATOM 644 C C . GLY A 1 88 ? -3.591 16.368 -34.345 1.00 79.38 88 GLY A C 1
ATOM 645 O O . GLY A 1 88 ? -3.126 17.046 -35.259 1.00 79.38 88 GLY A O 1
ATOM 646 N N . GLU A 1 89 ? -2.826 15.872 -33.371 1.00 83.12 89 GLU A N 1
ATOM 647 C CA . GLU A 1 89 ? -1.367 15.988 -33.376 1.00 83.12 89 GLU A CA 1
ATOM 648 C C . GLU A 1 89 ? -0.724 14.832 -34.146 1.00 83.12 89 GLU A C 1
ATOM 650 O O . GLU A 1 89 ? -1.134 13.672 -34.043 1.00 83.12 89 GLU A O 1
ATOM 655 N N . THR A 1 90 ? 0.320 15.145 -34.915 1.00 78.12 90 THR A N 1
ATOM 656 C CA . THR A 1 90 ? 1.152 14.123 -35.551 1.00 78.12 90 THR A CA 1
ATOM 657 C C . THR A 1 90 ? 1.918 13.369 -34.460 1.00 78.12 90 THR A C 1
ATOM 659 O O . THR A 1 90 ? 2.622 14.011 -33.675 1.00 78.12 90 THR A O 1
ATOM 662 N N . PRO A 1 91 ? 1.830 12.027 -34.399 1.00 78.50 91 PRO A N 1
ATOM 663 C CA . PRO A 1 91 ? 2.613 11.244 -33.454 1.00 78.50 91 PRO A CA 1
ATOM 664 C C . PRO A 1 91 ? 4.115 11.521 -33.611 1.00 78.50 91 PRO A C 1
ATOM 666 O O . PRO A 1 91 ? 4.576 11.778 -34.729 1.00 78.50 91 PRO A O 1
ATOM 669 N N . PRO A 1 92 ? 4.903 11.453 -32.524 1.00 77.00 92 PRO A N 1
ATOM 670 C CA . PRO A 1 92 ? 6.344 11.632 -32.618 1.00 77.00 92 PRO A CA 1
ATOM 671 C C . PRO A 1 92 ? 6.973 10.597 -33.560 1.00 77.00 92 PRO A C 1
ATOM 673 O O . PRO A 1 92 ? 6.642 9.414 -33.526 1.00 77.00 92 PRO A O 1
ATOM 676 N N . THR A 1 93 ? 7.906 11.056 -34.396 1.00 78.81 93 THR A N 1
ATOM 677 C CA . THR A 1 93 ? 8.562 10.240 -35.432 1.00 78.81 93 THR A CA 1
ATOM 678 C C . THR A 1 93 ? 9.587 9.257 -34.863 1.00 78.81 93 THR A C 1
ATOM 680 O O . THR A 1 93 ? 9.909 8.257 -35.500 1.00 78.81 93 THR A O 1
ATOM 683 N N . ALA A 1 94 ? 10.126 9.547 -33.677 1.00 78.50 94 ALA A N 1
ATOM 684 C CA . ALA A 1 94 ? 11.067 8.678 -32.982 1.00 78.50 94 ALA A CA 1
ATOM 685 C C . ALA A 1 94 ? 10.333 7.842 -31.920 1.00 78.50 94 ALA A C 1
ATOM 687 O O . ALA A 1 94 ? 9.478 8.386 -31.212 1.00 78.50 94 ALA A O 1
ATOM 688 N N . PRO A 1 95 ? 10.671 6.547 -31.767 1.00 76.19 95 PRO A N 1
ATOM 689 C CA . PRO A 1 95 ? 10.116 5.734 -30.695 1.00 76.19 95 PRO A CA 1
ATOM 690 C C . PRO A 1 95 ? 10.496 6.325 -29.327 1.00 76.19 95 PRO A C 1
ATOM 692 O O . PRO A 1 95 ? 11.577 6.910 -29.189 1.00 76.19 95 PRO A O 1
ATOM 695 N N . PRO A 1 96 ? 9.633 6.181 -28.303 1.00 78.25 96 PRO A N 1
ATOM 696 C CA . PRO A 1 96 ? 9.956 6.647 -26.965 1.00 78.25 96 PRO A CA 1
ATOM 697 C C . PRO A 1 96 ? 11.231 5.959 -26.455 1.00 78.25 96 PRO A C 1
ATOM 699 O O . PRO A 1 96 ? 11.453 4.780 -26.749 1.00 78.25 96 PRO A O 1
ATOM 702 N N . PRO A 1 97 ? 12.071 6.671 -25.683 1.00 77.06 97 PRO A N 1
ATOM 703 C CA . PRO A 1 97 ? 13.278 6.086 -25.121 1.00 77.06 97 PRO A CA 1
ATOM 704 C C . PRO A 1 97 ? 12.924 4.887 -24.235 1.00 77.06 97 PRO A C 1
ATOM 706 O O . PRO A 1 97 ? 12.002 4.960 -23.416 1.00 77.06 97 PRO A O 1
ATOM 709 N N . ILE A 1 98 ? 13.677 3.797 -24.401 1.00 78.25 98 ILE A N 1
ATOM 710 C CA . ILE A 1 98 ? 13.589 2.624 -23.531 1.00 78.25 98 ILE A CA 1
ATOM 711 C C . ILE A 1 98 ? 14.313 2.966 -22.227 1.00 78.25 98 ILE A C 1
ATOM 713 O O . ILE A 1 98 ? 15.487 3.336 -22.237 1.00 78.25 98 ILE A O 1
ATOM 717 N N . LEU A 1 99 ? 13.592 2.890 -21.113 1.00 74.94 99 LEU A N 1
ATOM 718 C CA . LEU A 1 99 ? 14.128 3.087 -19.773 1.00 74.94 99 LEU A CA 1
ATOM 719 C C . LEU A 1 99 ? 14.662 1.764 -19.212 1.00 74.94 99 LEU A C 1
ATOM 721 O O . LEU A 1 99 ? 14.066 0.720 -19.497 1.00 74.94 99 LEU A O 1
ATOM 725 N N . PRO A 1 100 ? 15.704 1.816 -18.357 1.00 75.50 100 PRO A N 1
ATOM 726 C CA . PRO A 1 100 ? 16.178 0.655 -17.623 1.00 75.50 100 PRO A CA 1
ATOM 727 C C . PRO A 1 100 ? 15.054 -0.054 -16.858 1.00 75.50 100 PRO A C 1
ATOM 729 O O . PRO A 1 100 ? 14.235 0.601 -16.198 1.00 75.50 100 PRO A O 1
ATOM 732 N N . ARG A 1 101 ? 15.045 -1.389 -16.891 1.00 80.62 101 ARG A N 1
ATOM 733 C CA . ARG A 1 101 ? 14.197 -2.220 -16.024 1.00 80.62 101 ARG A CA 1
ATOM 734 C C . ARG A 1 101 ? 14.450 -1.859 -14.558 1.00 80.62 1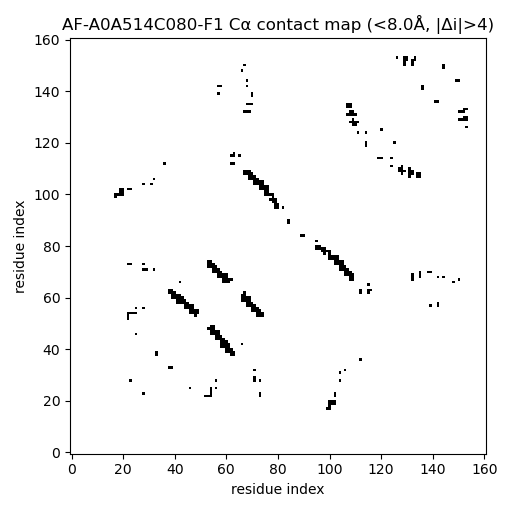01 ARG A C 1
ATOM 736 O O . ARG A 1 101 ? 15.584 -1.874 -14.087 1.00 80.62 101 ARG A O 1
ATOM 743 N N . HIS A 1 102 ? 13.387 -1.550 -13.828 1.00 83.75 102 HIS A N 1
ATOM 744 C CA . HIS A 1 102 ? 13.443 -1.200 -12.410 1.00 83.75 102 HIS A CA 1
ATOM 745 C C . HIS A 1 102 ? 12.180 -1.683 -11.702 1.00 83.75 102 HIS A C 1
ATOM 747 O O . HIS A 1 102 ? 11.166 -1.956 -12.342 1.00 83.75 102 HIS A O 1
ATOM 753 N N . TRP A 1 103 ? 12.235 -1.770 -10.377 1.00 88.44 103 TRP A N 1
ATOM 754 C CA . TRP A 1 103 ? 11.050 -2.004 -9.559 1.00 88.44 103 TRP A CA 1
ATOM 755 C C . TRP A 1 103 ? 10.411 -0.680 -9.168 1.00 88.44 103 TRP A C 1
ATOM 757 O O . TRP A 1 103 ? 11.096 0.269 -8.790 1.00 88.44 103 TRP A O 1
ATOM 767 N N . LYS A 1 104 ? 9.086 -0.640 -9.222 1.00 89.88 104 LYS A N 1
ATOM 768 C CA . LYS A 1 104 ? 8.261 0.400 -8.624 1.00 89.88 104 LYS A CA 1
ATOM 769 C C . LYS A 1 104 ? 7.465 -0.229 -7.488 1.00 89.88 104 LYS A C 1
ATOM 771 O O . LYS A 1 104 ? 6.829 -1.263 -7.678 1.00 89.88 104 LYS A O 1
ATOM 776 N N . VAL A 1 105 ? 7.482 0.397 -6.318 1.00 91.06 105 VAL A N 1
ATOM 777 C CA . VAL A 1 105 ? 6.600 0.019 -5.210 1.00 91.06 105 VAL A CA 1
ATOM 778 C C . VAL A 1 105 ? 5.352 0.888 -5.294 1.00 91.06 105 VAL A C 1
ATOM 780 O O . VAL A 1 105 ? 5.444 2.111 -5.290 1.00 91.06 105 VAL A O 1
ATOM 783 N N . ASN A 1 106 ? 4.184 0.263 -5.411 1.00 92.00 106 ASN A N 1
ATOM 784 C CA . ASN A 1 106 ? 2.903 0.951 -5.313 1.00 92.00 106 ASN A CA 1
ATOM 785 C C . ASN A 1 106 ? 2.358 0.795 -3.891 1.00 92.00 106 ASN A C 1
ATOM 787 O O . ASN A 1 106 ? 2.311 -0.322 -3.366 1.00 92.00 106 ASN A O 1
ATOM 791 N N . VAL A 1 107 ? 1.928 1.907 -3.295 1.00 92.25 107 VAL A N 1
ATOM 792 C CA . VAL A 1 107 ? 1.350 1.959 -1.950 1.00 92.25 107 VAL A CA 1
ATOM 793 C C . VAL A 1 107 ? -0.166 2.109 -2.044 1.00 92.25 107 VAL A C 1
ATOM 795 O O . VAL A 1 107 ? -0.680 3.075 -2.606 1.00 92.25 107 VAL A O 1
ATOM 798 N N . TYR A 1 108 ? -0.896 1.167 -1.453 1.00 92.44 108 TYR A N 1
ATOM 799 C CA . TYR A 1 108 ? -2.354 1.173 -1.375 1.00 92.44 108 TYR A CA 1
ATOM 800 C C . TYR A 1 108 ? -2.811 1.250 0.078 1.00 92.44 108 TYR A C 1
ATOM 802 O O . TYR A 1 108 ? -2.270 0.573 0.949 1.00 92.44 108 TYR A O 1
ATOM 810 N N . GLY A 1 109 ? -3.844 2.047 0.321 1.00 90.12 109 GLY A N 1
ATOM 811 C CA . GLY A 1 109 ? -4.437 2.274 1.635 1.00 90.12 109 GLY A CA 1
ATOM 812 C C . GLY A 1 109 ? -5.130 3.635 1.671 1.00 90.12 109 GLY A C 1
ATOM 813 O O . GLY A 1 109 ? -4.972 4.411 0.719 1.00 90.12 109 GLY A O 1
ATOM 814 N N . PRO A 1 110 ? -5.914 3.930 2.721 1.00 86.56 110 PRO A N 1
ATOM 815 C CA . PRO A 1 110 ? -6.502 5.252 2.935 1.00 86.56 110 PRO A CA 1
ATOM 816 C C . PRO A 1 110 ? -5.465 6.345 2.690 1.00 86.56 110 PRO A C 1
ATOM 818 O O . PRO A 1 110 ? -4.352 6.263 3.198 1.00 86.56 110 PRO A O 1
ATOM 821 N N . GLY A 1 111 ? -5.789 7.306 1.823 1.00 67.88 111 GLY A N 1
ATOM 822 C CA . GLY A 1 111 ? -4.802 8.212 1.231 1.00 67.88 111 GLY A CA 1
ATOM 823 C C . GLY A 1 111 ? -4.679 9.556 1.934 1.00 67.88 111 GLY A C 1
ATOM 824 O O . GLY A 1 111 ? -3.639 10.204 1.817 1.00 67.88 111 GLY A O 1
ATOM 825 N N . ASN A 1 112 ? -5.711 9.962 2.676 1.00 61.59 112 ASN A N 1
ATOM 826 C CA . ASN A 1 112 ? -5.804 11.299 3.244 1.00 61.59 112 ASN A CA 1
ATOM 827 C C . ASN A 1 112 ? -5.459 11.293 4.736 1.00 61.59 112 ASN A C 1
ATOM 829 O O . ASN A 1 112 ? -6.320 11.273 5.610 1.00 61.59 112 ASN A O 1
ATOM 833 N N . TRP A 1 113 ? -4.161 11.256 5.006 1.00 57.16 113 TRP A N 1
ATOM 834 C CA . TRP A 1 113 ? -3.589 10.945 6.319 1.00 57.16 113 TRP A CA 1
ATOM 835 C C . TRP A 1 113 ? -3.805 12.063 7.332 1.00 57.16 113 TRP A C 1
ATOM 837 O O . TRP A 1 113 ? -4.041 11.810 8.509 1.00 57.16 113 TRP A O 1
ATOM 847 N N . ASN A 1 114 ? -3.846 13.295 6.827 1.00 46.06 114 ASN A N 1
ATOM 848 C CA . ASN A 1 114 ? -4.172 14.488 7.597 1.00 46.06 114 ASN A CA 1
ATOM 849 C C . ASN A 1 114 ? -5.680 14.629 7.856 1.00 46.06 114 ASN A C 1
ATOM 851 O O . ASN A 1 114 ? -6.063 15.327 8.782 1.00 46.06 114 ASN A O 1
ATOM 855 N N . ALA A 1 115 ? -6.541 13.973 7.068 1.00 50.25 115 ALA A N 1
ATOM 856 C CA . ALA A 1 115 ? -7.996 14.038 7.238 1.00 50.25 115 ALA A CA 1
ATOM 857 C C . ALA A 1 115 ? -8.541 12.992 8.228 1.00 50.25 115 ALA A C 1
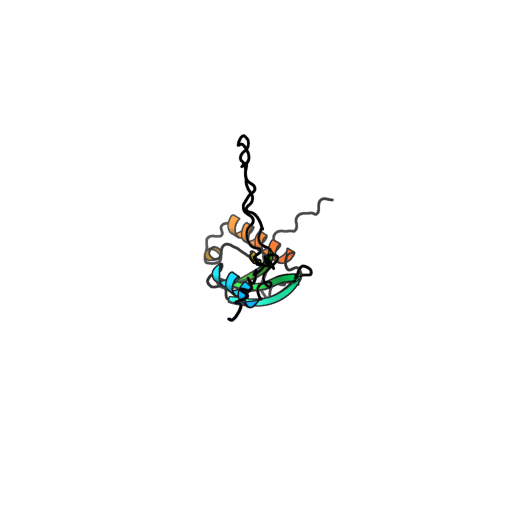ATOM 859 O O . ALA A 1 115 ? -9.689 13.090 8.649 1.00 50.25 115 ALA A O 1
ATOM 860 N N . ILE A 1 116 ? -7.715 12.016 8.628 1.00 52.06 116 ILE A N 1
ATOM 861 C CA . ILE A 1 116 ? -8.015 11.107 9.746 1.00 52.06 116 ILE A CA 1
ATOM 862 C C . ILE A 1 116 ? -7.907 11.870 11.085 1.00 52.06 116 ILE A C 1
ATOM 864 O O . ILE A 1 116 ? -8.595 11.545 12.054 1.00 52.06 116 ILE A O 1
ATOM 868 N N . GLN A 1 117 ? -7.103 12.943 11.131 1.00 44.56 117 GLN A N 1
ATOM 869 C CA . GLN A 1 117 ? -7.046 13.877 12.255 1.00 44.56 117 GLN A CA 1
ATOM 870 C C . GLN A 1 117 ? -8.099 14.984 12.115 1.00 44.56 117 GLN A C 1
ATOM 872 O O . GLN A 1 117 ? -7.897 15.971 11.420 1.00 44.56 117 GLN A O 1
ATOM 877 N N . GLY A 1 118 ? -9.188 14.871 12.874 1.00 45.62 118 GLY A N 1
ATOM 878 C CA . GLY A 1 118 ? -9.961 16.043 13.293 1.00 45.62 118 GLY A CA 1
ATOM 879 C C . GLY A 1 118 ? -11.066 16.519 12.341 1.00 45.62 118 GLY A C 1
ATOM 880 O O . GLY A 1 118 ? -10.845 17.230 11.369 1.00 45.62 118 GLY A O 1
ATOM 881 N N . THR A 1 119 ? -12.300 16.201 12.740 1.00 42.50 119 THR A N 1
ATOM 882 C CA . THR A 1 119 ? -13.479 17.097 12.778 1.00 42.50 119 THR A CA 1
ATOM 883 C C . THR A 1 119 ? -14.012 17.785 11.513 1.00 42.50 119 THR A C 1
ATOM 885 O O . THR A 1 119 ? -15.065 18.415 11.609 1.00 42.50 119 THR A O 1
ATOM 888 N N . GLN A 1 120 ? -13.450 17.591 10.321 1.00 47.56 120 GLN A N 1
ATOM 889 C CA . GLN A 1 120 ? -14.191 17.822 9.072 1.00 47.56 120 GLN A CA 1
ATOM 890 C C . GLN A 1 120 ? -14.346 16.514 8.307 1.00 47.56 120 GLN A C 1
ATOM 892 O O . GLN A 1 120 ? -13.521 16.151 7.474 1.00 47.56 120 GLN A O 1
ATOM 897 N N . SER A 1 121 ? -15.442 15.812 8.604 1.00 61.56 121 SER A N 1
ATOM 898 C CA . SER A 1 121 ? -15.941 14.693 7.803 1.00 61.56 121 SER A CA 1
ATOM 899 C C . SER A 1 121 ? -16.289 15.196 6.401 1.00 61.56 121 SER A C 1
ATOM 901 O O . SER A 1 121 ? -17.421 15.568 6.112 1.00 61.56 121 SER A O 1
ATOM 903 N N . ASN A 1 122 ? -15.295 15.287 5.520 1.00 74.00 122 ASN A N 1
ATOM 904 C CA . ASN A 1 122 ? -15.554 15.483 4.106 1.00 74.00 122 ASN A CA 1
ATOM 905 C C . ASN A 1 122 ? -16.076 14.140 3.568 1.00 74.00 122 ASN A C 1
ATOM 907 O O . ASN A 1 122 ? -15.289 13.191 3.501 1.00 74.00 122 ASN A O 1
ATOM 911 N N . PRO A 1 123 ? -17.361 14.028 3.179 1.00 79.50 123 PRO A N 1
ATOM 912 C CA . PRO A 1 123 ? -17.934 12.753 2.750 1.00 79.50 123 PRO A CA 1
ATOM 913 C C . PRO A 1 123 ? -17.176 12.139 1.571 1.00 79.50 123 PRO A C 1
ATOM 915 O O . PRO A 1 123 ? -17.043 10.924 1.488 1.00 79.50 123 PRO A O 1
ATOM 918 N N . HIS A 1 124 ? -16.604 12.982 0.707 1.00 81.31 124 HIS A N 1
ATOM 919 C CA . HIS A 1 124 ? -15.777 12.531 -0.404 1.00 81.31 124 HIS A CA 1
ATOM 920 C C . HIS A 1 124 ? -14.479 11.858 0.070 1.00 81.31 124 HIS A C 1
ATOM 922 O O . HIS A 1 124 ? -14.042 10.869 -0.509 1.00 81.31 124 HIS A O 1
ATOM 928 N N . VAL A 1 125 ? -13.863 12.355 1.147 1.00 79.94 125 VAL A N 1
ATOM 929 C CA . VAL A 1 125 ? -12.654 11.742 1.718 1.00 79.94 125 VAL A CA 1
ATOM 930 C C . VAL A 1 125 ? -12.978 10.397 2.358 1.00 79.94 125 VAL A C 1
ATOM 932 O O . VAL A 1 125 ? -12.234 9.440 2.156 1.00 79.94 125 VAL A O 1
ATOM 935 N N . GLU A 1 126 ? -14.095 10.305 3.079 1.00 80.81 126 GLU A N 1
ATOM 936 C CA . GLU A 1 126 ? -14.561 9.038 3.650 1.00 80.81 126 GLU A CA 1
ATOM 937 C C . GLU A 1 126 ? -14.872 8.002 2.566 1.00 80.81 126 GLU A C 1
ATOM 939 O O . GLU A 1 126 ? -14.459 6.849 2.682 1.00 80.81 126 GLU A O 1
ATOM 944 N N . GLU A 1 127 ? -15.520 8.411 1.474 1.00 83.56 127 GLU A N 1
ATOM 945 C CA . GLU A 1 127 ? -15.786 7.546 0.324 1.00 83.56 127 GLU A CA 1
ATOM 946 C C . GLU A 1 127 ? -14.485 7.054 -0.330 1.00 83.56 127 GLU A C 1
ATOM 948 O O . GLU A 1 127 ? -14.322 5.855 -0.566 1.00 83.56 127 GLU A O 1
ATOM 953 N N . MET A 1 128 ? -13.517 7.949 -0.550 1.00 84.56 128 MET A N 1
ATOM 954 C CA . MET A 1 128 ? -12.206 7.591 -1.100 1.00 84.56 128 MET A CA 1
ATOM 955 C C . MET A 1 128 ? -11.420 6.658 -0.170 1.00 84.56 128 MET A C 1
ATOM 957 O O . MET A 1 128 ? -10.786 5.711 -0.641 1.00 84.56 128 MET A O 1
ATOM 961 N N . ASN A 1 129 ? -11.477 6.878 1.145 1.00 87.19 129 ASN A N 1
ATOM 962 C CA . ASN A 1 129 ? -10.857 5.993 2.128 1.00 87.19 129 ASN A CA 1
ATOM 963 C C . ASN A 1 129 ? -11.543 4.624 2.143 1.00 87.19 129 ASN A C 1
ATOM 965 O O . ASN A 1 129 ? -10.860 3.602 2.118 1.00 87.19 129 ASN A O 1
ATOM 969 N N . ALA A 1 130 ? -12.875 4.576 2.114 1.00 88.31 130 ALA A N 1
ATOM 970 C CA . ALA A 1 130 ? -13.620 3.327 2.038 1.00 88.31 130 ALA A CA 1
ATOM 971 C C . ALA A 1 130 ? -13.272 2.554 0.755 1.00 88.31 130 ALA A C 1
ATOM 973 O O . ALA A 1 130 ? -12.974 1.357 0.814 1.00 88.31 130 ALA A O 1
ATOM 974 N N . PHE A 1 131 ? -13.223 3.235 -0.394 1.00 88.19 131 PHE A N 1
ATOM 975 C CA . PHE A 1 131 ? -12.763 2.658 -1.656 1.00 88.19 131 PHE A CA 1
ATOM 976 C C . PHE A 1 131 ? -11.337 2.105 -1.543 1.00 88.19 131 PHE A C 1
ATOM 978 O O . PHE A 1 131 ? -11.090 0.962 -1.933 1.00 88.19 131 PHE A O 1
ATOM 985 N N . ALA A 1 132 ? -10.411 2.864 -0.951 1.00 90.19 132 ALA A N 1
ATOM 986 C CA . ALA A 1 132 ? -9.033 2.428 -0.750 1.00 90.19 132 ALA A CA 1
ATOM 987 C C . ALA A 1 132 ? -8.935 1.185 0.153 1.00 90.19 132 ALA A C 1
ATOM 989 O O . ALA A 1 132 ? -8.213 0.246 -0.184 1.00 90.19 132 ALA A O 1
ATOM 990 N N . ARG A 1 133 ? -9.708 1.113 1.247 1.00 92.38 133 ARG A N 1
ATOM 991 C CA . ARG A 1 133 ? -9.810 -0.093 2.095 1.00 92.38 133 ARG A CA 1
ATOM 992 C C . ARG A 1 133 ? -10.345 -1.286 1.298 1.00 92.38 133 ARG A C 1
ATOM 994 O O . ARG A 1 133 ? -9.823 -2.396 1.416 1.00 92.38 133 ARG A O 1
ATOM 1001 N N . GLY A 1 134 ? -11.347 -1.062 0.447 1.00 91.44 134 GLY A N 1
ATOM 1002 C CA . GLY A 1 134 ? -11.869 -2.073 -0.477 1.00 91.44 134 GLY A CA 1
ATOM 1003 C C . GLY A 1 134 ? -10.812 -2.583 -1.457 1.00 91.44 134 GLY A C 1
ATOM 1004 O O . GLY A 1 134 ? -10.677 -3.793 -1.646 1.00 91.44 134 GLY A O 1
ATOM 1005 N N . LEU A 1 135 ? -10.009 -1.683 -2.027 1.00 91.75 135 LEU A N 1
ATOM 1006 C CA . LEU A 1 135 ? -8.898 -2.036 -2.908 1.00 91.75 135 LEU A CA 1
ATOM 1007 C C . LEU A 1 135 ? -7.837 -2.866 -2.174 1.00 91.75 135 LEU A C 1
ATOM 1009 O O . LEU A 1 135 ? -7.430 -3.912 -2.681 1.00 91.75 135 LEU A O 1
ATOM 1013 N N . VAL A 1 136 ? -7.453 -2.465 -0.958 1.00 94.56 136 VAL A N 1
ATOM 1014 C CA . VAL A 1 136 ? -6.519 -3.244 -0.134 1.00 94.56 136 VAL A CA 1
ATOM 1015 C C . VAL A 1 136 ? -7.066 -4.644 0.135 1.00 94.56 136 VAL A C 1
ATOM 1017 O O . VAL A 1 136 ? -6.324 -5.608 -0.013 1.00 94.56 136 VAL A O 1
ATOM 1020 N N . ARG A 1 137 ? -8.360 -4.809 0.437 1.00 93.19 137 ARG A N 1
ATOM 1021 C CA . ARG A 1 137 ? -8.955 -6.145 0.630 1.00 93.19 137 ARG A CA 1
ATOM 1022 C C . ARG A 1 137 ? -8.963 -7.005 -0.628 1.00 93.19 137 ARG A C 1
ATOM 1024 O O . ARG A 1 137 ? -8.795 -8.215 -0.517 1.00 93.19 137 ARG A O 1
ATOM 1031 N N . ARG A 1 138 ? -9.130 -6.415 -1.814 1.00 92.00 138 ARG A N 1
ATOM 1032 C CA . ARG A 1 138 ? -9.010 -7.158 -3.081 1.00 92.00 138 ARG A CA 1
ATOM 1033 C C . ARG A 1 138 ? -7.576 -7.625 -3.320 1.00 92.00 138 ARG A C 1
ATOM 1035 O O . ARG A 1 138 ? -7.361 -8.761 -3.728 1.00 92.00 138 ARG A O 1
ATOM 1042 N N . ILE A 1 139 ? -6.598 -6.770 -3.025 1.00 93.19 139 ILE A N 1
ATOM 1043 C CA . ILE A 1 139 ? -5.169 -7.091 -3.150 1.00 93.19 139 ILE A CA 1
ATOM 1044 C C . ILE A 1 139 ? -4.737 -8.115 -2.079 1.00 93.19 139 ILE A C 1
ATOM 1046 O O . ILE A 1 139 ? -3.943 -9.022 -2.350 1.00 93.19 139 ILE A O 1
ATOM 1050 N N . CYS A 1 140 ? -5.287 -8.003 -0.872 1.00 95.56 140 CYS A N 1
ATOM 1051 C CA . CYS A 1 140 ? -4.958 -8.779 0.320 1.00 95.56 140 CYS A CA 1
ATOM 1052 C C . CYS A 1 140 ? -6.215 -9.454 0.906 1.00 95.56 140 CYS A C 1
ATOM 1054 O O . CYS A 1 140 ? -6.689 -9.061 1.975 1.00 95.56 140 CYS A O 1
ATOM 1056 N N . PRO A 1 141 ? -6.758 -10.501 0.256 1.00 93.69 141 PRO A N 1
ATOM 1057 C CA . PRO A 1 141 ? -8.028 -11.115 0.659 1.00 93.69 141 PRO A CA 1
ATOM 1058 C C . PRO A 1 141 ? -7.968 -11.838 2.009 1.00 93.69 141 PRO A C 1
ATOM 1060 O O . PRO A 1 141 ? -9.006 -12.052 2.635 1.00 93.69 141 PRO A O 1
ATOM 1063 N N . ALA A 1 142 ? -6.772 -12.208 2.476 1.00 94.56 142 ALA A N 1
ATOM 1064 C CA . ALA A 1 142 ? -6.551 -12.813 3.789 1.00 94.56 142 ALA A CA 1
ATOM 1065 C C . ALA A 1 142 ? -6.447 -11.779 4.924 1.00 94.56 142 ALA A C 1
ATOM 1067 O O . ALA A 1 142 ? -6.625 -12.142 6.082 1.00 94.56 142 ALA A O 1
ATOM 1068 N N . LEU A 1 143 ? -6.229 -10.495 4.610 1.00 95.44 143 LEU A N 1
ATOM 1069 C CA . LEU A 1 143 ? -6.096 -9.450 5.620 1.00 95.44 143 LEU A CA 1
ATOM 1070 C C . LEU A 1 143 ? -7.416 -9.276 6.384 1.00 95.44 143 LEU A C 1
ATOM 1072 O O . LEU A 1 143 ? -8.508 -9.267 5.799 1.00 95.44 143 LEU A O 1
ATOM 1076 N N . ARG A 1 144 ? -7.317 -9.157 7.706 1.00 92.88 144 ARG A N 1
ATOM 1077 C CA . ARG A 1 144 ? -8.444 -8.951 8.620 1.00 92.88 144 ARG A CA 1
ATOM 1078 C C . ARG A 1 144 ? -8.184 -7.718 9.472 1.00 92.88 144 ARG A C 1
ATOM 1080 O O . ARG A 1 144 ? -7.031 -7.399 9.757 1.00 92.88 144 ARG A O 1
ATOM 1087 N N . ALA A 1 145 ? -9.260 -7.040 9.855 1.00 91.81 145 ALA A N 1
ATOM 1088 C CA . ALA A 1 145 ? -9.178 -5.987 10.852 1.00 91.81 145 ALA A CA 1
ATOM 1089 C C . ALA A 1 145 ? -8.810 -6.610 12.211 1.00 91.81 145 ALA A C 1
ATOM 1091 O O . ALA A 1 145 ? -9.325 -7.690 12.518 1.00 91.81 145 ALA A O 1
ATOM 1092 N N . PRO A 1 146 ? -7.926 -5.980 13.004 1.00 92.50 146 PRO A N 1
ATOM 1093 C CA . PRO A 1 146 ? -7.664 -6.414 14.373 1.00 92.50 146 PRO A CA 1
ATOM 1094 C C . PRO A 1 146 ? -8.909 -6.327 15.262 1.00 92.50 146 PRO A C 1
ATOM 1096 O O . PRO A 1 146 ? -9.874 -5.634 14.932 1.00 92.50 146 PRO A O 1
ATOM 1099 N N . ASP A 1 147 ? -8.873 -6.999 16.412 1.00 91.75 147 ASP A N 1
ATOM 1100 C CA . ASP A 1 147 ? -9.983 -6.997 17.367 1.00 91.75 147 ASP A CA 1
ATOM 1101 C C . ASP A 1 147 ? -10.394 -5.569 17.755 1.00 91.75 147 ASP A C 1
ATOM 1103 O O . ASP A 1 147 ? -9.564 -4.721 18.084 1.00 91.75 147 ASP A O 1
ATOM 1107 N N . GLY A 1 148 ? -11.700 -5.296 17.700 1.00 90.25 148 GLY A N 1
ATOM 1108 C CA . GLY A 1 148 ? -12.266 -3.978 18.001 1.00 90.25 148 GLY A CA 1
ATOM 1109 C C . GLY A 1 148 ? -12.139 -2.938 16.879 1.00 90.25 148 GLY A C 1
ATOM 1110 O O . GLY A 1 148 ? -12.684 -1.845 17.023 1.00 90.25 148 GLY A O 1
ATOM 1111 N N . VAL A 1 149 ? -11.488 -3.259 15.755 1.00 91.44 149 VAL A N 1
ATOM 1112 C CA . VAL A 1 149 ? -11.387 -2.379 14.581 1.00 91.44 149 VAL A CA 1
ATOM 1113 C C . VAL A 1 149 ? -12.428 -2.777 13.538 1.00 91.44 149 VAL A C 1
ATOM 1115 O O . VAL A 1 149 ? -12.530 -3.938 13.145 1.00 91.44 149 VAL A O 1
ATOM 1118 N N . VAL A 1 150 ? -13.183 -1.798 13.040 1.00 89.25 150 VAL A N 1
ATOM 1119 C CA . VAL A 1 150 ? -14.138 -1.994 11.944 1.00 89.25 150 VAL A CA 1
ATOM 1120 C C . VAL A 1 150 ? -13.806 -1.036 10.812 1.00 89.25 150 VAL A C 1
ATOM 1122 O O . VAL A 1 150 ? -13.808 0.179 10.985 1.00 89.25 150 VAL A O 1
ATOM 1125 N N . TRP A 1 151 ? -13.550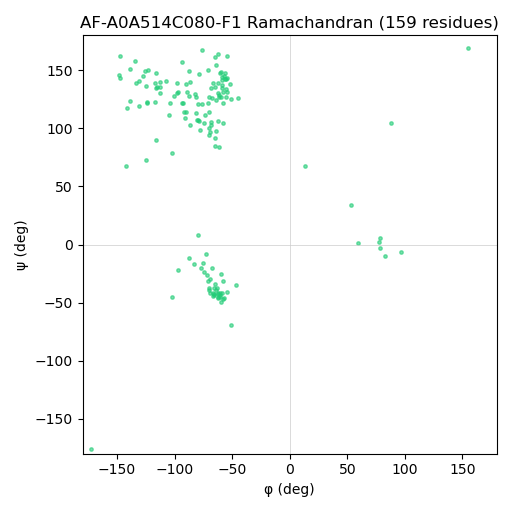 -1.591 9.631 1.00 88.56 151 TRP A N 1
ATOM 1126 C CA . TRP A 1 151 ? -13.303 -0.816 8.422 1.00 88.56 151 TRP A CA 1
ATOM 1127 C C . TRP A 1 151 ? -14.598 -0.598 7.650 1.00 88.56 151 TRP A C 1
ATOM 1129 O O . TRP A 1 151 ? -15.232 -1.556 7.205 1.00 88.56 151 TRP A O 1
ATOM 1139 N N . ALA A 1 152 ? -14.957 0.664 7.425 1.00 85.50 152 ALA A N 1
ATOM 1140 C CA . ALA A 1 152 ? -15.989 1.005 6.457 1.00 85.50 152 ALA A CA 1
ATOM 1141 C C . ALA A 1 152 ? -15.453 0.737 5.044 1.00 85.50 152 ALA A C 1
ATOM 1143 O O . ALA A 1 152 ? -14.497 1.379 4.606 1.00 85.50 152 ALA A O 1
ATOM 1144 N N . ILE A 1 153 ? -16.046 -0.231 4.350 1.00 80.44 153 ILE A N 1
ATOM 1145 C CA . ILE A 1 153 ? -15.696 -0.637 2.985 1.00 80.44 153 ILE A CA 1
ATOM 1146 C C . ILE A 1 153 ? -16.983 -0.546 2.158 1.00 80.44 153 ILE A C 1
ATOM 1148 O O . ILE A 1 153 ? -18.029 -0.973 2.657 1.00 80.44 153 ILE A O 1
ATOM 1152 N N . PRO A 1 154 ? -16.952 0.004 0.931 1.00 76.12 154 PRO A N 1
ATOM 1153 C CA . PRO A 1 154 ? -18.137 0.055 0.094 1.00 76.12 154 PRO A CA 1
ATOM 1154 C C . PRO A 1 154 ? -18.646 -1.366 -0.177 1.00 76.12 154 PRO A C 1
ATOM 1156 O O . PRO A 1 154 ? -17.839 -2.301 -0.255 1.00 76.12 154 PRO A O 1
ATOM 1159 N N . PRO A 1 155 ? -19.968 -1.547 -0.335 1.00 71.38 155 PRO A N 1
ATOM 1160 C CA . PRO A 1 155 ? -20.509 -2.826 -0.769 1.00 71.38 155 PRO A CA 1
ATOM 1161 C C . PRO A 1 155 ? -19.841 -3.232 -2.086 1.00 71.38 155 PRO A C 1
ATOM 1163 O O . PRO A 1 155 ? -19.547 -2.382 -2.933 1.00 71.38 155 PRO A O 1
ATOM 1166 N N . GLU A 1 156 ? -19.570 -4.527 -2.261 1.00 63.19 156 GLU A N 1
ATOM 1167 C CA . GLU A 1 156 ? -19.099 -5.001 -3.559 1.00 63.19 156 GLU A CA 1
ATOM 1168 C C . GLU A 1 156 ? -20.144 -4.637 -4.622 1.00 63.19 156 GLU A C 1
ATOM 1170 O O . GLU A 1 156 ? -21.338 -4.862 -4.397 1.00 63.19 156 GLU A O 1
ATOM 1175 N N . PRO A 1 157 ? -19.733 -4.042 -5.759 1.00 58.62 157 PRO A N 1
ATOM 1176 C CA . PRO A 1 157 ? -20.668 -3.822 -6.845 1.00 58.62 157 PRO A CA 1
ATOM 1177 C C . PRO A 1 157 ? -21.228 -5.184 -7.274 1.00 58.62 157 PRO A C 1
ATOM 1179 O O . PRO A 1 157 ? -20.477 -6.166 -7.287 1.00 58.62 157 PRO A O 1
ATOM 1182 N N . PRO A 1 158 ? -22.525 -5.273 -7.614 1.00 53.25 158 PRO A N 1
ATOM 1183 C CA . PRO A 1 158 ? -23.092 -6.519 -8.100 1.00 53.25 158 PRO A CA 1
ATOM 1184 C C . PRO A 1 158 ? -22.290 -6.995 -9.314 1.00 53.25 158 PRO A C 1
ATOM 1186 O O . PRO A 1 158 ? -21.976 -6.209 -10.210 1.00 53.25 158 PRO A O 1
ATOM 1189 N N . VAL A 1 159 ? -21.948 -8.283 -9.337 1.00 62.72 159 VAL A N 1
ATOM 1190 C CA . VAL A 1 159 ? -21.343 -8.904 -10.516 1.00 62.72 159 VAL A CA 1
ATOM 1191 C C . VAL A 1 159 ? -22.424 -8.946 -11.595 1.00 62.72 159 VAL A C 1
ATOM 1193 O O . VAL A 1 159 ? -23.374 -9.720 -11.491 1.00 62.72 159 VAL A O 1
ATOM 1196 N N . ILE A 1 160 ? -22.323 -8.065 -12.591 1.00 48.88 160 ILE A N 1
ATOM 1197 C CA . ILE A 1 160 ? -23.182 -8.104 -13.776 1.00 48.88 160 ILE A CA 1
ATOM 1198 C C . ILE A 1 160 ? -22.582 -9.166 -14.706 1.00 48.88 160 ILE A C 1
ATOM 1200 O O . ILE A 1 160 ? -21.495 -8.955 -15.244 1.00 48.88 160 ILE A O 1
ATOM 1204 N N . TYR A 1 161 ? -23.257 -10.314 -14.812 1.00 47.19 161 TYR A N 1
ATOM 1205 C CA . TYR A 1 161 ? -22.961 -11.383 -15.774 1.00 47.19 161 TYR A CA 1
ATOM 1206 C C . TYR A 1 161 ? -23.659 -11.131 -17.109 1.00 47.19 161 TYR A C 1
ATOM 1208 O O . TYR A 1 161 ? -24.811 -10.637 -17.078 1.00 47.19 161 TYR A O 1
#

pLDDT: mean 79.25, std 16.36, range [37.84, 97.94]

Sequence (161 aa):
MLILLSALTLAAALTDPEVLPPPPSETEMLETLRSERDGARIVSTEAIRLPNGSTKVCGTAEIAGQIEPFALLAEEGPRSRPVITMAGETPPTAPPPILPRHWKVNVYGPGNWNAIQGTQSNPHVEEMNAFARGLVRRICPALRAPDGVVWAIPPEPPVIY

Nearest PDB structures (foldseek):
  3ohg-assembly1_A  TM=6.828E-01  e=6.252E+00  Bacteroides ovatus ATCC 8483
  6d63-assembly3_E  TM=6.247E-01  e=5.884E+00  Pseudomonas sp. ADP

Secondary structure (DSSP, 8-state):
------------------PPPPPPPHHHHHHHHHHHSTT-EEEEEEEEE-TTS-EEEEEEEEETTEEEEEEEEEEEPPSB----PPTTSPPPSSPPPBPPP-EEEEEES---TTTSSSS---HHHHHHHHHHHHHHHHH-TT--PPTT-----PPPPP---

Foldseek 3Di:
DDDDDDDPPPPPPPPPPLDEPQEDDPVVLVVVCCVLAPPWAWDDWDWDQDPVNWIKIWGWTQAQNAIWTKMKTKDWDDQFDDDDDDPPDDPDPDDGHGDRTYIDIDIFALNCRVVSPDDDPPVVSLQSRLCSSQVSCVVPVPDDDPPPHDRNHDDDDDPDD

Mean predicted aligned error: 11.3 Å

Radius of gyration: 23.9 Å; Cα contacts (8 Å, |Δi|>4): 213; chains: 1; bounding box: 90×34×54 Å